Protein AF-A0A6N3IEX6-F1 (afdb_monomer_lite)

Secondary structure (DSSP, 8-state):
--SS--GGGGGT--S------GGGSPPPSS--PPPP--PPPHHHHHHB---SSS--SS-PBPPSSHHHHHHHHHHHHHHHHHTTSTTT-GGGHHHH--

Sequence (98 aa):
MKDNLRLTDVSTVEGQMVSIDLKEIPELAVDMHTMPWKPFTDEQKENTACILDEVSVLNIPKPKSREEEEELVNKFLSGMRKLFTKENNWTFLPMLEM

Structure (mmCIF, N/CA/C/O backbone):
data_AF-A0A6N3IEX6-F1
#
_entry.id   AF-A0A6N3IEX6-F1
#
loop_
_atom_site.group_PDB
_atom_site.id
_atom_site.type_symbol
_atom_site.label_atom_id
_atom_site.label_alt_id
_atom_site.label_comp_id
_atom_site.label_asym_id
_atom_site.label_entity_id
_atom_site.label_seq_id
_atom_site.pdbx_PDB_ins_code
_atom_site.Cartn_x
_atom_site.Cartn_y
_atom_site.Cartn_z
_atom_site.occupancy
_atom_site.B_iso_or_equiv
_atom_site.auth_seq_id
_atom_site.auth_comp_id
_atom_site.auth_asym_id
_atom_site.auth_atom_id
_atom_site.pdbx_PDB_model_num
ATOM 1 N N . MET A 1 1 ? 13.539 -10.752 -5.833 1.00 68.81 1 MET A N 1
ATOM 2 C CA . MET A 1 1 ? 12.189 -11.228 -6.206 1.00 68.81 1 MET A CA 1
ATOM 3 C C . MET A 1 1 ? 12.218 -12.738 -6.292 1.00 68.81 1 MET A C 1
ATOM 5 O O . MET A 1 1 ? 13.295 -13.297 -6.454 1.00 68.81 1 MET A O 1
ATOM 9 N N . LYS A 1 2 ? 11.079 -13.390 -6.075 1.00 66.38 2 LYS A N 1
ATOM 10 C CA . LYS A 1 2 ? 10.982 -14.850 -6.014 1.00 66.38 2 LYS A CA 1
ATOM 11 C C . LYS A 1 2 ? 10.532 -15.374 -7.379 1.00 66.38 2 LYS A C 1
ATOM 13 O O . LYS A 1 2 ? 9.517 -14.911 -7.882 1.00 66.38 2 LYS A O 1
ATOM 18 N N . ASP A 1 3 ? 11.246 -16.350 -7.937 1.00 70.69 3 ASP A N 1
ATOM 19 C CA . ASP A 1 3 ? 11.016 -16.827 -9.315 1.00 70.69 3 ASP A CA 1
ATOM 20 C C . ASP A 1 3 ? 9.719 -17.644 -9.491 1.00 70.69 3 ASP A C 1
ATOM 22 O O . ASP A 1 3 ? 9.238 -17.821 -10.604 1.00 70.69 3 ASP A O 1
ATOM 26 N N . ASN A 1 4 ? 9.136 -18.147 -8.396 1.00 82.31 4 ASN A N 1
ATOM 27 C CA . ASN A 1 4 ? 7.889 -18.920 -8.394 1.00 82.31 4 ASN A CA 1
ATOM 28 C C . ASN A 1 4 ? 6.933 -18.385 -7.320 1.00 82.31 4 ASN A C 1
ATOM 30 O O . ASN A 1 4 ? 6.908 -18.882 -6.187 1.00 82.31 4 ASN A O 1
ATOM 34 N N . LEU A 1 5 ? 6.173 -17.349 -7.677 1.00 84.31 5 LEU A N 1
ATOM 35 C CA . LEU A 1 5 ? 5.172 -16.739 -6.805 1.00 84.31 5 LEU A CA 1
ATOM 36 C C . LEU A 1 5 ? 3.955 -17.649 -6.629 1.00 84.31 5 LEU A C 1
ATOM 38 O O . LEU A 1 5 ? 3.417 -18.214 -7.581 1.00 84.31 5 LEU A O 1
ATOM 42 N N . ARG A 1 6 ? 3.499 -17.767 -5.386 1.00 88.44 6 ARG A N 1
ATOM 43 C CA . ARG A 1 6 ? 2.259 -18.450 -5.003 1.00 88.44 6 ARG A CA 1
ATOM 44 C C . ARG A 1 6 ? 1.229 -17.420 -4.567 1.00 88.44 6 ARG A C 1
ATOM 46 O O . ARG A 1 6 ? 1.587 -16.374 -4.047 1.00 88.44 6 ARG A O 1
ATOM 53 N N . LEU A 1 7 ? -0.058 -17.759 -4.650 1.00 85.19 7 LEU A N 1
ATOM 54 C CA . LEU A 1 7 ? -1.130 -16.880 -4.158 1.00 85.19 7 LEU A CA 1
ATOM 55 C C . LEU A 1 7 ? -0.931 -16.465 -2.687 1.00 85.19 7 LEU A C 1
ATOM 57 O O . LEU A 1 7 ? -1.220 -15.336 -2.311 1.00 85.19 7 LEU A O 1
ATOM 61 N N . THR A 1 8 ? -0.395 -17.367 -1.864 1.00 87.62 8 THR A N 1
ATOM 62 C CA . THR A 1 8 ? -0.096 -17.101 -0.450 1.00 87.62 8 THR A CA 1
ATOM 63 C C . THR A 1 8 ? 0.988 -16.044 -0.250 1.00 87.62 8 THR A C 1
ATOM 65 O O . THR A 1 8 ? 0.987 -15.375 0.780 1.00 87.62 8 THR A O 1
ATOM 68 N N . ASP A 1 9 ? 1.881 -15.862 -1.229 1.00 86.38 9 ASP A N 1
ATOM 69 C CA . ASP A 1 9 ? 3.016 -14.943 -1.125 1.00 86.38 9 ASP A CA 1
ATOM 70 C C . ASP A 1 9 ? 2.566 -13.475 -1.019 1.00 86.38 9 ASP A C 1
ATOM 72 O O . ASP A 1 9 ? 3.241 -12.694 -0.355 1.00 86.38 9 ASP A O 1
ATOM 76 N N . VAL A 1 10 ? 1.381 -13.124 -1.543 1.00 85.31 10 VAL A N 1
ATOM 77 C CA . VAL A 1 10 ? 0.776 -11.780 -1.414 1.00 85.31 10 VAL A CA 1
ATOM 78 C C . VAL A 1 10 ? 0.621 -11.353 0.050 1.00 85.31 10 VAL A C 1
ATOM 80 O O . VAL A 1 10 ? 0.675 -10.169 0.362 1.00 85.31 10 VAL A O 1
ATOM 83 N N . SER A 1 11 ? 0.431 -12.317 0.955 1.00 81.06 11 SER A N 1
ATOM 84 C CA . SER A 1 11 ? 0.246 -12.062 2.389 1.00 81.06 11 SER A CA 1
ATOM 85 C C . SER A 1 11 ? 1.518 -12.208 3.229 1.00 81.06 11 SER A C 1
ATOM 87 O O . SER A 1 11 ? 1.483 -11.901 4.417 1.00 81.06 11 SER A O 1
ATOM 89 N N . THR A 1 12 ? 2.621 -12.706 2.657 1.00 82.25 12 THR A N 1
ATOM 90 C CA . THR A 1 12 ? 3.808 -13.115 3.435 1.00 82.25 12 THR A CA 1
ATOM 91 C C . THR A 1 12 ? 5.131 -12.552 2.933 1.00 82.25 12 THR A C 1
ATOM 93 O O . THR A 1 12 ? 6.123 -12.635 3.651 1.00 82.25 12 THR A O 1
ATOM 96 N N . VAL A 1 13 ? 5.202 -12.054 1.697 1.00 82.94 13 VAL A N 1
ATOM 97 C CA . VAL A 1 13 ? 6.433 -11.460 1.164 1.00 82.94 13 VAL A CA 1
ATOM 98 C C . VAL A 1 13 ? 6.641 -10.080 1.776 1.00 82.94 13 VAL A C 1
ATOM 100 O O . VAL A 1 13 ? 5.749 -9.236 1.757 1.00 82.94 13 VAL A O 1
ATOM 103 N N . GLU A 1 14 ? 7.842 -9.850 2.300 1.00 79.38 14 GLU A N 1
ATOM 104 C CA . GLU A 1 14 ? 8.271 -8.527 2.739 1.00 79.38 14 GLU A CA 1
ATOM 105 C C . GLU A 1 14 ? 8.905 -7.752 1.580 1.00 79.38 14 GLU A C 1
ATOM 107 O O . GLU A 1 14 ? 9.773 -8.260 0.865 1.00 79.38 14 GLU A O 1
ATOM 112 N N . GLY A 1 15 ? 8.498 -6.492 1.427 1.00 80.69 15 GLY A N 1
ATOM 113 C CA . GLY A 1 15 ? 8.970 -5.625 0.350 1.00 80.69 15 GLY A CA 1
ATOM 114 C C . GLY A 1 15 ? 8.298 -5.921 -0.990 1.00 80.69 15 GLY A C 1
ATOM 115 O O . GLY A 1 15 ? 7.234 -6.525 -1.046 1.00 80.69 15 GLY A O 1
ATOM 116 N N . GLN A 1 16 ? 8.912 -5.442 -2.068 1.00 86.81 16 GLN A N 1
ATOM 117 C CA . GLN A 1 16 ? 8.347 -5.502 -3.412 1.00 86.81 16 GLN A CA 1
ATOM 118 C C . GLN A 1 16 ? 8.287 -6.941 -3.951 1.00 86.81 16 GLN A C 1
ATOM 120 O O . GLN A 1 16 ? 9.311 -7.627 -4.053 1.00 86.81 16 GLN A O 1
ATOM 125 N N . MET A 1 17 ? 7.092 -7.372 -4.355 1.00 87.62 17 MET A N 1
ATOM 126 C CA . MET A 1 17 ? 6.837 -8.737 -4.812 1.00 87.62 17 MET A CA 1
ATOM 127 C C . MET A 1 17 ? 7.247 -8.977 -6.273 1.00 87.62 17 MET A C 1
ATOM 129 O O . MET A 1 17 ? 7.834 -10.021 -6.570 1.00 87.62 17 MET A O 1
ATOM 133 N N . VAL A 1 18 ? 6.973 -8.027 -7.173 1.00 88.69 18 VAL A N 1
ATOM 134 C CA . VAL A 1 18 ? 7.229 -8.137 -8.622 1.00 88.69 18 VAL A CA 1
ATOM 135 C C . VAL A 1 18 ? 7.792 -6.846 -9.212 1.00 88.69 18 VAL A C 1
ATOM 137 O O . VAL A 1 18 ? 7.546 -5.762 -8.696 1.00 88.69 18 VAL A O 1
ATOM 140 N N . SER A 1 19 ? 8.524 -6.954 -10.318 1.00 88.00 19 SER A N 1
ATOM 141 C CA . SER A 1 19 ? 8.861 -5.838 -11.210 1.00 88.00 19 SER A CA 1
ATOM 142 C C . SER A 1 19 ? 8.328 -6.167 -12.599 1.00 88.00 19 SER A C 1
ATOM 144 O O . SER A 1 19 ? 8.202 -7.340 -12.955 1.00 88.00 19 SER A O 1
ATOM 146 N N . ILE A 1 20 ? 7.955 -5.132 -13.341 1.00 85.44 20 ILE A N 1
ATOM 147 C CA . ILE A 1 20 ? 7.315 -5.241 -14.646 1.00 85.44 20 ILE A CA 1
ATOM 148 C C . ILE A 1 20 ? 8.211 -4.515 -15.649 1.00 85.44 20 ILE A C 1
ATOM 150 O O . ILE A 1 20 ? 8.368 -3.298 -15.557 1.00 85.44 20 ILE A O 1
ATOM 154 N N . ASP A 1 21 ? 8.770 -5.238 -16.623 1.00 86.50 21 ASP A N 1
ATOM 155 C CA . ASP A 1 21 ? 9.410 -4.598 -17.774 1.00 86.50 21 ASP A CA 1
ATOM 156 C C . ASP A 1 21 ? 8.330 -4.220 -18.792 1.00 86.50 21 ASP A C 1
ATOM 158 O O . ASP A 1 21 ? 7.669 -5.076 -19.382 1.00 86.50 21 ASP A O 1
ATOM 162 N N . LEU A 1 22 ? 8.155 -2.918 -19.023 1.00 83.81 22 LEU A N 1
ATOM 163 C CA . LEU A 1 22 ? 7.184 -2.408 -19.991 1.00 83.81 22 LEU A CA 1
ATOM 164 C C . LEU A 1 22 ? 7.432 -2.916 -21.417 1.00 83.81 22 LEU A C 1
ATOM 166 O O . LEU A 1 22 ? 6.501 -2.928 -22.215 1.00 83.81 22 LEU A O 1
ATOM 170 N N . LYS A 1 23 ? 8.654 -3.357 -21.746 1.00 86.44 23 LYS A N 1
ATOM 171 C CA . LYS A 1 23 ? 8.972 -3.949 -23.056 1.00 86.44 23 LYS A CA 1
ATOM 172 C C . LYS A 1 23 ? 8.321 -5.314 -23.271 1.00 86.44 23 LYS A C 1
ATOM 174 O O . LYS A 1 23 ? 8.197 -5.746 -24.413 1.00 86.44 23 LYS A O 1
ATOM 179 N N . GLU A 1 24 ? 7.945 -5.999 -22.194 1.00 88.56 24 GLU A N 1
ATOM 180 C CA . GLU A 1 24 ? 7.284 -7.307 -22.245 1.00 88.56 24 GLU A CA 1
ATOM 181 C C . GLU A 1 24 ? 5.755 -7.186 -22.334 1.00 88.56 24 GLU A C 1
ATOM 183 O O . GLU A 1 24 ? 5.065 -8.178 -22.574 1.00 88.56 24 GLU A O 1
ATOM 188 N N . ILE A 1 25 ? 5.209 -5.975 -22.170 1.00 86.06 25 ILE A N 1
ATOM 189 C CA . ILE A 1 25 ? 3.772 -5.718 -22.255 1.00 86.06 25 ILE A CA 1
ATOM 190 C C . ILE A 1 25 ? 3.387 -5.419 -23.712 1.00 86.06 25 ILE A C 1
ATOM 192 O O . ILE A 1 25 ? 3.997 -4.551 -24.337 1.00 86.06 25 ILE A O 1
ATOM 196 N N . PRO A 1 26 ? 2.353 -6.083 -24.264 1.00 88.56 26 PRO A N 1
ATOM 197 C CA . PRO A 1 26 ? 1.843 -5.765 -25.591 1.00 88.56 26 PRO A CA 1
ATOM 198 C C . PRO A 1 26 ? 1.355 -4.318 -25.687 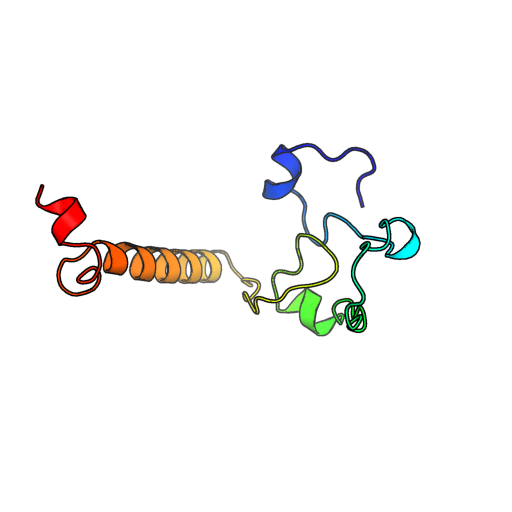1.00 88.56 26 PRO A C 1
ATOM 200 O O . PRO A 1 26 ? 0.646 -3.831 -24.803 1.00 88.56 26 PRO A O 1
ATOM 203 N N . GLU A 1 27 ? 1.665 -3.657 -26.799 1.00 87.06 27 GLU A N 1
ATOM 204 C CA . GLU A 1 27 ? 1.100 -2.342 -27.087 1.00 87.06 27 GLU A CA 1
ATOM 205 C C . GLU A 1 27 ? -0.423 -2.427 -27.239 1.00 87.06 27 GLU A C 1
ATOM 207 O O . GLU A 1 27 ? -0.978 -3.363 -27.825 1.00 87.06 27 GLU A O 1
ATOM 212 N N . LEU A 1 28 ? -1.115 -1.423 -26.702 1.00 86.94 28 LEU A N 1
ATOM 213 C CA . LEU A 1 28 ? -2.550 -1.289 -26.890 1.00 86.94 28 LEU A CA 1
ATOM 214 C C . LEU A 1 28 ? -2.833 -0.877 -28.340 1.00 86.94 28 LEU A C 1
ATOM 216 O O . LEU A 1 28 ? -2.166 -0.010 -28.891 1.00 86.94 28 LEU A O 1
ATOM 220 N N . ALA A 1 29 ? -3.882 -1.439 -28.943 1.00 90.31 29 ALA A N 1
ATOM 221 C CA . ALA A 1 29 ? -4.296 -1.116 -30.316 1.00 90.31 29 ALA A CA 1
ATOM 222 C C . ALA A 1 29 ? -4.901 0.298 -30.479 1.00 90.31 29 ALA A C 1
ATOM 224 O O . ALA A 1 29 ? -5.427 0.635 -31.539 1.00 90.31 29 ALA A O 1
ATOM 225 N N . VAL A 1 30 ? -4.884 1.100 -29.417 1.00 91.50 30 VAL A N 1
ATOM 226 C CA . VAL A 1 30 ? -5.450 2.445 -29.350 1.00 91.50 30 VAL A CA 1
ATOM 227 C C . VAL A 1 30 ? -4.332 3.446 -29.099 1.00 91.50 30 VAL A C 1
ATOM 229 O O . VAL A 1 30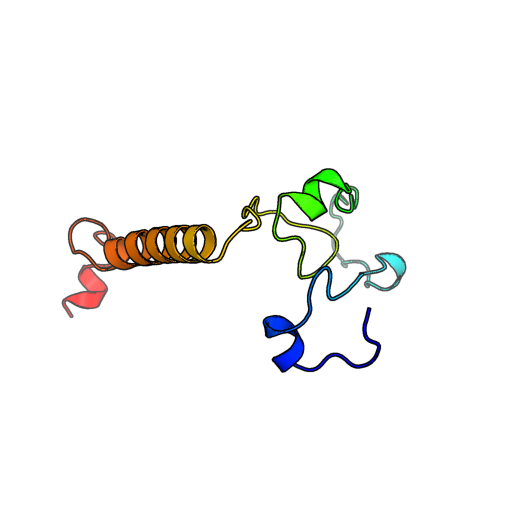 ? -3.472 3.216 -28.252 1.00 91.50 30 VAL A O 1
ATOM 232 N N . ASP A 1 31 ? -4.364 4.564 -29.821 1.00 88.44 31 ASP A N 1
ATOM 233 C CA . ASP A 1 31 ? -3.420 5.660 -29.617 1.00 88.44 31 ASP A CA 1
ATOM 234 C C . ASP A 1 31 ? -3.726 6.348 -28.280 1.00 88.44 31 ASP A C 1
ATOM 236 O O . ASP A 1 31 ? -4.733 7.048 -28.128 1.00 88.44 31 ASP A O 1
ATOM 240 N N . MET A 1 32 ? -2.895 6.073 -27.278 1.00 85.81 32 MET A N 1
ATOM 241 C CA . MET A 1 32 ? -3.008 6.633 -25.938 1.00 85.81 32 MET A CA 1
ATOM 242 C C . MET A 1 32 ? -1.689 7.267 -25.528 1.00 85.81 32 MET A C 1
ATOM 244 O O . MET A 1 32 ? -0.608 6.733 -25.772 1.00 85.81 32 MET A O 1
ATOM 248 N N . HIS A 1 33 ? -1.782 8.396 -24.827 1.00 86.31 33 HIS A N 1
ATOM 249 C CA . HIS A 1 33 ? -0.599 9.027 -24.268 1.00 86.31 33 HIS A CA 1
ATOM 250 C C . HIS A 1 33 ? 0.024 8.134 -23.186 1.00 86.31 33 HIS A C 1
ATOM 252 O O . HIS A 1 33 ? -0.590 7.854 -22.156 1.00 86.31 33 HIS A O 1
ATOM 258 N N . THR A 1 34 ? 1.267 7.712 -23.412 1.00 83.19 34 THR A N 1
ATOM 259 C CA . THR A 1 34 ? 2.054 6.953 -22.440 1.00 83.19 34 THR A CA 1
ATOM 260 C C . THR A 1 34 ? 2.594 7.871 -21.348 1.00 83.19 34 THR A C 1
ATOM 262 O O . THR A 1 34 ? 3.347 8.808 -21.628 1.00 83.19 34 THR A O 1
ATOM 265 N N . MET A 1 35 ? 2.252 7.573 -20.097 1.00 83.31 35 MET A N 1
ATOM 266 C CA . MET A 1 35 ? 2.835 8.240 -18.935 1.00 83.31 35 MET A CA 1
ATOM 267 C C . MET A 1 35 ? 4.212 7.645 -18.604 1.00 83.31 35 MET A C 1
ATOM 269 O O . MET A 1 35 ? 4.423 6.447 -18.803 1.00 83.31 35 MET A O 1
ATOM 273 N N . PRO A 1 36 ? 5.157 8.448 -18.083 1.00 84.06 36 PRO A N 1
ATOM 274 C CA . PRO A 1 36 ? 6.457 7.935 -17.674 1.00 84.06 36 PRO A CA 1
ATOM 275 C C . PRO A 1 36 ? 6.312 6.947 -16.509 1.00 84.06 36 PRO A C 1
ATOM 277 O O . PRO A 1 36 ? 5.670 7.251 -15.502 1.00 84.06 36 PRO A O 1
ATOM 280 N N . TRP A 1 37 ? 6.957 5.785 -16.625 1.00 83.88 37 TRP A N 1
ATOM 281 C CA . TRP A 1 37 ? 7.084 4.832 -15.524 1.00 83.88 37 TRP A CA 1
ATOM 282 C C . TRP A 1 37 ? 8.128 5.330 -14.535 1.00 83.88 37 TRP A C 1
ATOM 284 O O . TRP A 1 37 ? 9.305 5.468 -14.876 1.00 83.88 37 TRP A O 1
ATOM 294 N N . LYS A 1 38 ? 7.695 5.630 -13.312 1.00 85.75 38 LYS A N 1
ATOM 295 C CA . LYS A 1 38 ? 8.571 6.113 -12.248 1.00 85.75 38 LYS A CA 1
ATOM 296 C C . LYS A 1 38 ? 8.492 5.159 -11.057 1.00 85.75 38 LYS A C 1
ATOM 298 O O . LYS A 1 38 ? 7.538 5.265 -10.285 1.00 85.75 38 LYS A O 1
ATOM 303 N N . PRO A 1 39 ? 9.489 4.274 -10.892 1.00 87.50 39 PRO A N 1
ATOM 304 C CA . PRO A 1 39 ? 9.608 3.451 -9.701 1.00 87.50 39 PRO A CA 1
ATOM 305 C C . PRO A 1 39 ? 9.717 4.293 -8.426 1.00 87.50 39 PRO A C 1
ATOM 307 O O . PRO A 1 39 ? 10.146 5.454 -8.462 1.00 87.50 39 PRO A O 1
ATOM 310 N N . PHE A 1 40 ? 9.382 3.687 -7.291 1.00 88.06 40 PHE A N 1
ATOM 311 C CA . PHE A 1 40 ? 9.557 4.298 -5.974 1.00 88.06 40 PHE A CA 1
ATOM 312 C C . PHE A 1 40 ? 10.980 4.785 -5.706 1.00 88.06 40 PHE A C 1
ATOM 314 O O . PHE A 1 40 ? 11.957 4.089 -5.994 1.00 88.06 40 PHE A O 1
ATOM 321 N N . THR A 1 41 ? 11.088 5.926 -5.028 1.00 89.69 41 THR A N 1
ATOM 322 C CA . THR A 1 41 ? 12.328 6.331 -4.360 1.00 89.69 41 THR A CA 1
ATOM 323 C C . THR A 1 41 ? 12.573 5.484 -3.108 1.00 89.69 41 THR A C 1
ATOM 325 O O . THR A 1 41 ? 11.653 4.872 -2.561 1.00 89.69 41 THR A O 1
ATOM 328 N N . ASP A 1 42 ? 13.809 5.468 -2.611 1.00 89.12 42 ASP A N 1
ATOM 329 C CA . ASP A 1 42 ? 14.131 4.740 -1.376 1.00 89.12 42 ASP A CA 1
ATOM 330 C C . ASP A 1 42 ? 13.399 5.321 -0.154 1.00 89.12 42 ASP A C 1
ATOM 332 O O . ASP A 1 42 ? 12.924 4.570 0.694 1.00 89.12 42 ASP A O 1
ATOM 336 N N . GLU A 1 43 ? 13.179 6.639 -0.128 1.00 89.62 43 GLU A N 1
ATOM 337 C CA . GLU A 1 43 ? 12.341 7.304 0.878 1.00 89.62 43 GLU A CA 1
ATOM 338 C C . GLU A 1 43 ? 10.892 6.784 0.858 1.00 89.62 43 GLU A C 1
ATOM 340 O O . GLU A 1 43 ? 10.293 6.549 1.910 1.00 89.62 43 GLU A O 1
ATOM 345 N N . GLN A 1 44 ? 10.319 6.570 -0.332 1.00 88.88 44 GLN A N 1
ATOM 346 C CA . GLN A 1 44 ? 8.969 6.018 -0.461 1.00 88.88 44 GLN A CA 1
ATOM 347 C C . GLN A 1 44 ? 8.909 4.572 0.039 1.00 88.88 44 GLN A C 1
ATOM 349 O O . GLN A 1 44 ? 7.969 4.230 0.752 1.00 88.88 44 GLN A O 1
ATOM 354 N N . LYS A 1 45 ? 9.924 3.750 -0.258 1.00 88.12 45 LYS A N 1
ATOM 355 C CA . LYS A 1 45 ? 10.002 2.356 0.217 1.00 88.12 45 LYS A CA 1
ATOM 356 C C . LYS A 1 45 ? 10.104 2.247 1.739 1.00 88.12 45 LYS A C 1
ATOM 358 O O . LYS A 1 45 ? 9.643 1.262 2.317 1.00 88.12 45 LYS A O 1
ATOM 363 N N . GLU A 1 46 ? 10.728 3.227 2.387 1.00 88.56 46 GLU A N 1
ATOM 364 C CA . GLU A 1 46 ? 10.873 3.254 3.842 1.00 88.56 46 GLU A CA 1
ATOM 365 C C . GLU A 1 46 ? 9.569 3.660 4.542 1.00 88.56 46 GLU A C 1
ATOM 367 O O . GLU A 1 46 ? 9.199 3.068 5.555 1.00 88.56 46 GLU A O 1
ATOM 372 N N . ASN A 1 47 ? 8.847 4.633 3.978 1.00 89.56 47 ASN A N 1
ATOM 373 C CA . ASN A 1 47 ? 7.709 5.265 4.649 1.00 89.56 47 ASN A CA 1
ATOM 374 C C . ASN A 1 47 ? 6.333 4.775 4.173 1.00 89.56 47 ASN A C 1
ATOM 376 O O . ASN A 1 47 ? 5.341 4.988 4.868 1.00 89.56 47 ASN A O 1
ATOM 380 N N . THR A 1 48 ? 6.250 4.136 3.004 1.00 89.56 48 THR A N 1
ATOM 381 C CA . THR A 1 48 ? 4.988 3.753 2.348 1.00 89.56 48 THR A CA 1
ATOM 382 C C . THR A 1 48 ? 4.954 2.252 2.056 1.00 89.56 48 THR A C 1
ATOM 384 O O . THR A 1 48 ? 5.987 1.604 1.889 1.00 89.56 48 THR A O 1
ATOM 387 N N . ALA A 1 49 ? 3.754 1.677 1.985 1.00 87.00 49 ALA A N 1
ATOM 388 C CA . ALA A 1 49 ? 3.517 0.278 1.647 1.00 87.00 49 ALA A CA 1
ATOM 389 C C . ALA A 1 49 ? 3.795 -0.029 0.156 1.00 87.00 49 ALA A C 1
ATOM 391 O O . ALA A 1 49 ? 2.886 -0.252 -0.640 1.00 87.00 49 ALA A O 1
ATOM 392 N N . CYS A 1 50 ? 5.073 -0.069 -0.223 1.00 88.44 50 CYS A N 1
ATOM 393 C CA . CYS A 1 50 ? 5.570 -0.424 -1.558 1.00 88.44 50 CYS A CA 1
ATOM 394 C C . CYS A 1 50 ? 5.752 -1.951 -1.715 1.00 88.44 50 CYS A C 1
ATOM 396 O O . CYS A 1 50 ? 6.873 -2.430 -1.891 1.00 88.44 50 CYS A O 1
ATOM 398 N N . ILE A 1 51 ? 4.670 -2.726 -1.565 1.00 86.81 51 ILE A N 1
ATOM 399 C CA . ILE A 1 51 ? 4.739 -4.195 -1.386 1.00 86.81 51 ILE A CA 1
ATOM 400 C C . ILE A 1 51 ? 4.432 -5.032 -2.641 1.00 86.81 51 ILE A C 1
ATOM 402 O O . ILE A 1 51 ? 4.758 -6.214 -2.680 1.00 86.81 51 ILE A O 1
ATOM 406 N N . LEU A 1 52 ? 3.805 -4.457 -3.671 1.00 87.88 52 LEU A N 1
ATOM 407 C CA . LEU A 1 52 ? 3.343 -5.217 -4.839 1.00 87.88 52 LEU A CA 1
ATOM 408 C C . LEU A 1 52 ? 4.305 -5.087 -6.026 1.00 87.88 52 LEU A C 1
ATOM 410 O O . LEU A 1 52 ? 5.164 -5.949 -6.212 1.00 87.88 52 LEU A O 1
ATOM 414 N N . ASP A 1 53 ? 4.151 -4.023 -6.810 1.00 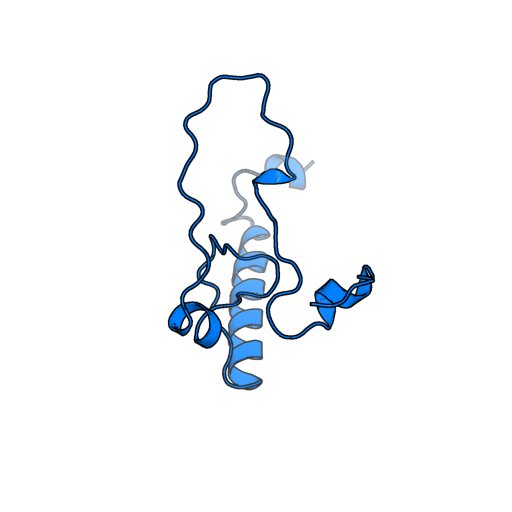87.00 53 ASP A N 1
ATOM 415 C CA . ASP A 1 53 ? 4.963 -3.696 -7.982 1.00 87.00 53 ASP A CA 1
ATOM 416 C C . ASP A 1 53 ? 5.857 -2.468 -7.706 1.00 87.00 53 ASP A C 1
ATOM 418 O O . ASP A 1 53 ? 6.183 -2.199 -6.552 1.00 87.00 53 ASP A O 1
ATOM 422 N N . GLU A 1 54 ? 6.312 -1.751 -8.737 1.00 86.12 54 GLU A N 1
ATOM 423 C CA . GLU A 1 54 ? 7.185 -0.569 -8.615 1.00 86.12 54 GLU A CA 1
ATOM 424 C C . GLU A 1 54 ? 6.431 0.754 -8.410 1.00 86.12 54 GLU A C 1
ATOM 426 O O . GLU A 1 54 ? 7.075 1.798 -8.265 1.00 86.12 54 GLU A O 1
ATOM 431 N N . VAL A 1 55 ? 5.093 0.735 -8.412 1.00 84.56 55 VAL A N 1
ATOM 432 C CA . VAL A 1 55 ? 4.249 1.932 -8.436 1.00 84.56 55 VAL A CA 1
ATOM 433 C C . VAL A 1 55 ? 3.117 1.832 -7.410 1.00 84.56 55 VAL A C 1
ATOM 435 O O . VAL A 1 55 ? 2.293 0.931 -7.406 1.00 84.56 55 VAL A O 1
ATOM 438 N N . SER A 1 56 ? 3.012 2.827 -6.533 1.00 80.81 56 SER A N 1
ATOM 439 C CA . SER A 1 56 ? 1.947 2.926 -5.532 1.00 80.81 56 SER A CA 1
ATOM 440 C C . SER A 1 56 ? 1.263 4.248 -5.740 1.00 80.81 56 SER A C 1
ATOM 442 O O . SER A 1 56 ? 1.852 5.315 -5.572 1.00 80.81 56 SER A O 1
ATOM 444 N N . VAL A 1 57 ? -0.008 4.157 -6.099 1.00 82.50 57 VAL A N 1
ATOM 445 C CA . VAL A 1 57 ? -0.902 5.309 -6.179 1.00 82.50 57 VAL A CA 1
ATOM 446 C C . VAL A 1 57 ? -1.362 5.725 -4.779 1.00 82.50 57 VAL A C 1
ATOM 448 O O . VAL A 1 57 ? -1.723 6.879 -4.556 1.00 82.50 57 VAL A O 1
ATOM 451 N N . LEU A 1 58 ? -1.344 4.794 -3.820 1.00 84.44 58 LEU A N 1
ATOM 452 C CA . LEU A 1 58 ? -1.815 5.027 -2.462 1.00 84.44 58 LEU A CA 1
ATOM 453 C C . LEU A 1 58 ? -0.634 5.267 -1.517 1.00 84.44 58 LEU A C 1
ATOM 455 O O . LEU A 1 58 ? 0.258 4.431 -1.374 1.00 84.44 58 LEU A O 1
ATOM 459 N N . ASN A 1 59 ? -0.670 6.389 -0.802 1.00 85.56 59 ASN A N 1
ATOM 460 C CA . ASN A 1 59 ? 0.312 6.726 0.230 1.00 85.56 59 ASN A CA 1
ATOM 461 C C . ASN A 1 59 ? -0.055 6.061 1.566 1.00 85.56 59 ASN A C 1
ATOM 463 O O . ASN A 1 59 ? -0.318 6.741 2.557 1.00 85.56 59 ASN A O 1
ATOM 467 N N . ILE A 1 60 ? -0.152 4.729 1.576 1.00 89.06 60 ILE A N 1
ATOM 468 C CA . ILE A 1 60 ? -0.440 3.964 2.795 1.00 89.06 60 ILE A CA 1
ATOM 469 C C . ILE A 1 60 ? 0.840 3.927 3.640 1.00 89.06 60 ILE A C 1
ATOM 471 O O . ILE A 1 60 ? 1.831 3.366 3.168 1.00 89.06 60 ILE A O 1
ATOM 475 N N . PRO A 1 61 ? 0.856 4.506 4.853 1.00 91.12 61 PRO A N 1
ATOM 476 C CA . PRO A 1 61 ? 2.056 4.548 5.676 1.00 91.12 61 PRO A CA 1
ATOM 477 C C . PRO A 1 61 ? 2.467 3.143 6.119 1.00 91.12 61 PRO A C 1
ATOM 479 O O . PRO A 1 61 ? 1.618 2.299 6.415 1.00 91.12 61 PRO A O 1
ATOM 482 N N . LYS A 1 62 ? 3.777 2.903 6.184 1.00 89.62 62 LYS A N 1
ATOM 483 C CA . LYS A 1 62 ? 4.331 1.671 6.743 1.00 89.62 62 LYS A CA 1
ATOM 484 C C . LYS A 1 62 ? 4.374 1.787 8.276 1.00 89.62 62 LYS A C 1
ATOM 486 O O . LYS A 1 62 ? 5.063 2.682 8.771 1.00 89.62 62 LYS A O 1
ATOM 491 N N . PRO A 1 63 ? 3.669 0.923 9.029 1.00 91.69 63 PRO A N 1
ATOM 492 C CA . PRO A 1 63 ? 3.678 0.987 10.486 1.00 91.69 63 PRO A CA 1
ATOM 493 C C . PRO A 1 63 ? 5.072 0.657 11.032 1.00 91.69 63 PRO A C 1
ATOM 495 O O . PRO A 1 63 ? 5.754 -0.243 10.536 1.00 91.69 63 PRO A O 1
ATOM 498 N N . LYS A 1 64 ? 5.496 1.389 12.062 1.00 91.38 64 LYS A N 1
ATOM 499 C CA . LYS A 1 64 ? 6.789 1.219 12.743 1.00 91.38 64 LYS A CA 1
ATOM 500 C C . LYS A 1 64 ? 6.688 0.305 13.960 1.00 91.38 64 LYS A C 1
ATOM 502 O O . LYS A 1 64 ? 7.711 -0.172 14.450 1.00 91.38 64 LYS A O 1
ATOM 507 N N . SER A 1 65 ? 5.474 0.065 14.450 1.00 94.94 65 SER A N 1
ATOM 508 C CA . SER A 1 65 ? 5.192 -0.867 15.537 1.00 94.94 65 SER A CA 1
ATOM 509 C C . SER A 1 65 ? 3.852 -1.573 15.336 1.00 94.94 65 SER A C 1
ATOM 511 O O . SER A 1 65 ? 3.021 -1.160 14.524 1.00 94.94 65 SER A O 1
ATOM 513 N N . ARG A 1 66 ? 3.636 -2.640 16.108 1.00 94.75 66 ARG A N 1
ATOM 514 C CA . ARG A 1 66 ? 2.380 -3.394 16.101 1.00 94.75 66 ARG A CA 1
ATOM 515 C C . ARG A 1 66 ? 1.202 -2.544 16.577 1.00 94.75 66 ARG A C 1
ATOM 517 O O . ARG A 1 66 ? 0.106 -2.661 16.050 1.00 94.75 66 ARG A O 1
ATOM 524 N N . GLU A 1 67 ? 1.428 -1.682 17.559 1.00 97.19 67 GLU A N 1
ATOM 525 C CA . GLU A 1 67 ? 0.407 -0.783 18.095 1.00 97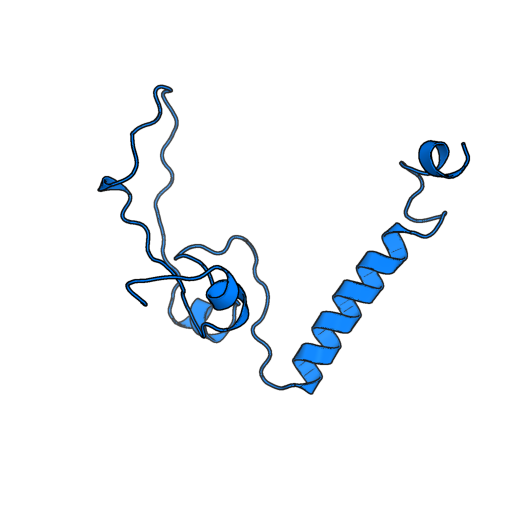.19 67 GLU A CA 1
ATOM 526 C C . GLU A 1 67 ? -0.039 0.235 17.036 1.00 97.19 67 GLU A C 1
ATOM 528 O O . GLU A 1 67 ? -1.232 0.499 16.900 1.00 97.19 67 GLU A O 1
ATOM 533 N N . GLU A 1 68 ? 0.903 0.769 16.249 1.00 95.44 68 GLU A N 1
ATOM 534 C CA . GLU A 1 68 ? 0.592 1.664 15.127 1.00 95.44 68 GLU A CA 1
ATOM 535 C C . GLU A 1 68 ? -0.193 0.934 14.029 1.00 95.44 68 GLU A C 1
ATOM 537 O O . GLU A 1 68 ? -1.173 1.465 13.505 1.00 95.44 68 GLU A O 1
ATOM 542 N N . GLU A 1 69 ? 0.197 -0.301 13.706 1.00 94.12 69 GLU A N 1
ATOM 543 C CA . GLU A 1 69 ? -0.544 -1.145 12.767 1.00 94.12 69 GLU A CA 1
ATOM 544 C C . GLU A 1 69 ? -1.985 -1.376 13.244 1.00 94.12 69 GLU A C 1
ATOM 546 O O . GLU A 1 69 ? -2.936 -1.142 12.495 1.00 94.12 69 GLU A O 1
ATOM 551 N N . GLU A 1 70 ? -2.164 -1.768 14.508 1.00 96.94 70 GLU A N 1
ATOM 552 C CA . GLU A 1 70 ? -3.481 -1.971 15.113 1.00 96.94 70 GLU A CA 1
ATOM 553 C C . GLU A 1 70 ? -4.316 -0.680 15.084 1.00 96.94 70 GLU A C 1
ATOM 555 O O . GLU A 1 70 ? -5.516 -0.724 14.797 1.00 96.94 70 GLU A O 1
ATOM 560 N N . GLU A 1 71 ? -3.713 0.489 15.314 1.00 96.50 71 GLU A N 1
ATOM 561 C CA . GLU A 1 71 ? -4.399 1.778 15.201 1.00 96.50 71 GLU A CA 1
ATOM 562 C C . GLU A 1 71 ? -4.863 2.066 13.762 1.00 96.50 71 GLU A C 1
ATOM 564 O O . GLU A 1 71 ? -6.018 2.454 13.547 1.00 96.50 71 GLU A O 1
ATOM 569 N N . LEU A 1 72 ? -3.996 1.858 12.764 1.00 94.00 72 LEU A N 1
ATOM 570 C CA . LEU A 1 72 ? -4.316 2.054 11.345 1.00 94.00 72 LEU A CA 1
ATOM 571 C C . LEU A 1 72 ? -5.446 1.124 10.889 1.00 94.00 72 LEU A C 1
ATOM 573 O O . LEU A 1 72 ? -6.411 1.578 10.262 1.00 94.00 72 LEU A O 1
ATOM 577 N N . VAL A 1 73 ? -5.374 -0.154 11.264 1.00 94.69 73 VAL A N 1
ATOM 578 C CA . VAL A 1 73 ? -6.417 -1.147 10.980 1.00 94.69 73 VAL A CA 1
ATOM 579 C C . VAL A 1 73 ? -7.736 -0.736 11.631 1.00 94.69 73 VAL A C 1
ATOM 581 O O . VAL A 1 73 ? -8.779 -0.731 10.975 1.00 94.69 73 VAL A O 1
ATOM 584 N N . ASN A 1 74 ? -7.715 -0.312 12.896 1.00 97.25 74 ASN A N 1
ATOM 585 C CA . ASN A 1 74 ? -8.923 0.130 13.589 1.00 97.25 74 ASN A CA 1
ATOM 586 C C . ASN A 1 74 ? -9.539 1.389 12.964 1.00 97.25 74 ASN A C 1
ATOM 588 O O . ASN A 1 74 ? -10.767 1.477 12.864 1.00 97.25 74 ASN A O 1
ATOM 592 N N . LYS A 1 75 ? -8.728 2.342 12.486 1.00 95.25 75 LYS A N 1
ATOM 593 C CA . LYS A 1 75 ? -9.214 3.515 11.737 1.00 95.25 75 LYS A CA 1
ATOM 594 C C . LYS A 1 75 ? -9.914 3.104 10.444 1.00 95.25 75 LYS A C 1
ATOM 596 O O . LYS A 1 75 ? -11.021 3.580 10.182 1.00 95.25 75 LYS A O 1
ATOM 601 N N . PHE A 1 76 ? -9.314 2.195 9.675 1.00 94.12 76 PHE A N 1
ATOM 602 C CA . PHE A 1 76 ? -9.916 1.659 8.454 1.00 94.12 76 PHE A CA 1
ATOM 603 C C . PHE A 1 76 ? -11.246 0.949 8.741 1.00 94.12 76 PHE A C 1
ATOM 605 O O . PHE A 1 76 ? -12.271 1.297 8.155 1.00 94.12 76 PHE A O 1
ATOM 612 N N . LEU A 1 77 ? -11.265 0.025 9.708 1.00 96.81 77 LEU A N 1
ATOM 613 C CA . LEU A 1 77 ? -12.474 -0.705 10.101 1.00 96.81 77 LEU A CA 1
ATOM 61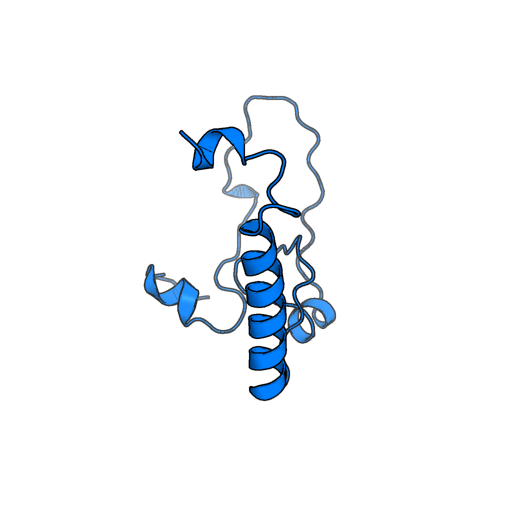4 C C . LEU A 1 77 ? -13.565 0.228 10.637 1.00 96.81 77 LEU A C 1
ATOM 616 O O . LEU A 1 77 ? -14.742 0.033 10.341 1.00 96.81 77 LEU A O 1
ATOM 620 N N . SER A 1 78 ? -13.199 1.256 11.404 1.00 95.81 78 SER A N 1
ATOM 621 C CA . SER A 1 78 ? -14.132 2.286 11.870 1.00 95.81 78 SER A CA 1
ATOM 622 C C . SER A 1 78 ? -14.747 3.055 10.699 1.00 95.81 78 SER A C 1
ATOM 624 O O . SER A 1 78 ? -15.964 3.232 10.651 1.00 95.81 78 SER A O 1
ATOM 626 N N . GLY A 1 79 ? -13.935 3.451 9.712 1.00 92.44 79 GLY A N 1
ATOM 627 C CA . GLY A 1 79 ? -14.408 4.063 8.470 1.00 92.44 79 GLY A CA 1
ATOM 628 C C . GLY A 1 79 ? -15.365 3.156 7.697 1.00 92.44 79 GLY A C 1
ATOM 629 O O . GLY A 1 79 ? -16.459 3.586 7.341 1.00 92.44 79 GLY A O 1
ATOM 630 N N . MET A 1 80 ? -15.006 1.883 7.520 1.00 92.56 80 MET A N 1
ATOM 631 C CA . MET A 1 80 ? -15.871 0.895 6.873 1.00 92.56 80 MET A CA 1
ATOM 632 C C . MET A 1 80 ? -17.209 0.726 7.588 1.00 92.56 80 MET A C 1
ATOM 634 O O . MET A 1 80 ? -18.243 0.710 6.934 1.00 92.56 80 MET A O 1
ATOM 638 N N . ARG A 1 81 ? -17.221 0.625 8.925 1.00 91.75 81 ARG A N 1
ATOM 639 C CA . ARG A 1 81 ? -18.467 0.475 9.697 1.00 91.75 81 ARG A CA 1
ATOM 640 C C . ARG A 1 81 ? -19.432 1.636 9.469 1.00 91.75 81 ARG A C 1
ATOM 642 O O . ARG A 1 81 ? -20.638 1.409 9.449 1.00 91.75 81 ARG A O 1
ATOM 649 N N . LYS A 1 82 ? -18.920 2.854 9.251 1.00 90.12 82 LYS A N 1
ATOM 650 C CA . LYS A 1 82 ? -19.761 4.015 8.921 1.00 90.12 82 LYS A CA 1
ATOM 651 C C . LYS A 1 82 ? -20.549 3.784 7.640 1.00 90.12 82 LYS A C 1
ATOM 653 O O . LYS A 1 82 ? -21.719 4.121 7.621 1.00 90.12 82 LYS A O 1
ATOM 658 N N . LEU A 1 83 ? -19.973 3.134 6.628 1.00 87.06 83 LEU A N 1
ATOM 659 C CA . LEU A 1 83 ? -20.662 2.834 5.365 1.00 87.06 83 LEU A CA 1
ATOM 660 C C . LEU A 1 83 ? -21.889 1.921 5.529 1.00 87.06 83 LEU A C 1
ATOM 662 O O . LEU A 1 83 ? -22.635 1.753 4.577 1.00 87.06 83 LEU A O 1
ATOM 666 N N . PHE A 1 84 ? -22.116 1.341 6.710 1.00 85.12 84 PHE A N 1
ATOM 667 C CA . PHE A 1 84 ? -23.281 0.504 7.001 1.00 85.12 84 PHE A CA 1
ATOM 668 C C . PHE A 1 84 ? -24.325 1.192 7.893 1.00 85.12 84 PHE A C 1
ATOM 670 O O . PHE A 1 84 ? -25.340 0.576 8.212 1.00 85.12 84 PHE A O 1
ATOM 677 N N . THR A 1 85 ? -24.115 2.446 8.313 1.00 85.75 85 THR A N 1
ATOM 678 C CA . THR A 1 85 ? -25.140 3.190 9.065 1.00 85.75 85 THR A CA 1
ATOM 679 C C . THR A 1 85 ? -26.101 3.890 8.118 1.00 85.75 85 THR A C 1
ATOM 681 O O . THR A 1 85 ? -25.733 4.261 7.002 1.00 85.75 85 THR A O 1
ATOM 684 N N . LYS A 1 86 ? -27.342 4.109 8.565 1.00 83.81 86 LYS A N 1
ATOM 685 C CA . LYS A 1 86 ? -28.380 4.690 7.712 1.00 83.81 86 LYS A CA 1
ATOM 686 C C . LYS A 1 86 ? -28.007 6.090 7.217 1.00 83.81 86 LYS A C 1
ATOM 688 O O . LYS A 1 86 ? -28.229 6.434 6.062 1.00 83.81 86 LYS A O 1
ATOM 693 N N . GLU A 1 87 ? -27.374 6.864 8.088 1.00 86.12 87 GLU A N 1
ATOM 694 C CA . GLU A 1 87 ? -26.973 8.251 7.859 1.00 86.12 87 GLU A CA 1
ATOM 695 C C . GLU A 1 87 ? -25.864 8.367 6.804 1.00 86.12 87 GLU A C 1
ATOM 697 O O . GLU A 1 87 ? -25.848 9.309 6.017 1.00 86.12 87 GLU A O 1
ATOM 702 N N . ASN A 1 88 ? -24.941 7.404 6.769 1.00 84.94 88 ASN A N 1
ATOM 703 C CA . ASN A 1 88 ? -23.763 7.433 5.897 1.00 84.94 88 ASN A CA 1
ATOM 704 C C . ASN A 1 88 ? -23.933 6.580 4.632 1.00 84.94 88 ASN A C 1
ATOM 706 O O . ASN A 1 88 ? -23.216 6.793 3.659 1.00 84.94 88 ASN A O 1
ATOM 710 N N . ASN A 1 89 ? -24.879 5.639 4.630 1.00 83.94 89 ASN A N 1
ATOM 711 C CA . ASN A 1 89 ? -25.186 4.766 3.498 1.00 83.94 89 ASN A CA 1
ATOM 712 C C . ASN A 1 89 ? -26.436 5.211 2.726 1.00 83.94 89 ASN A C 1
ATOM 714 O O . ASN A 1 89 ? -27.094 4.402 2.071 1.00 83.94 89 ASN A O 1
ATOM 718 N N . TRP A 1 90 ? -26.808 6.489 2.840 1.00 76.56 90 TRP A N 1
ATOM 719 C CA . TRP A 1 90 ? -28.093 7.011 2.372 1.00 76.56 90 TRP A CA 1
ATOM 720 C C . TRP A 1 90 ? -28.368 6.736 0.885 1.00 76.56 90 TRP A C 1
ATOM 722 O O . TRP A 1 90 ? -29.515 6.510 0.505 1.00 76.56 90 TRP A O 1
ATOM 732 N N . THR A 1 91 ? -27.322 6.675 0.054 1.00 79.50 91 THR A N 1
ATOM 733 C CA . THR A 1 91 ? -27.425 6.355 -1.379 1.00 79.50 91 THR A CA 1
ATOM 734 C C . THR A 1 91 ? -27.824 4.904 -1.657 1.00 79.50 91 THR A C 1
ATOM 736 O O . THR A 1 91 ? -28.307 4.613 -2.748 1.00 79.50 91 THR A O 1
ATOM 739 N N . PHE A 1 92 ? -27.645 3.994 -0.695 1.00 79.38 92 PHE A N 1
ATOM 740 C CA . PHE A 1 92 ? -27.921 2.561 -0.841 1.00 79.38 92 PHE A CA 1
ATOM 741 C C . PHE A 1 92 ? -29.089 2.070 0.029 1.00 79.38 92 PHE A C 1
ATOM 743 O O . PHE A 1 92 ? -29.442 0.896 -0.043 1.00 79.38 92 PHE A O 1
ATOM 750 N N . LEU A 1 93 ? -29.733 2.943 0.814 1.00 73.81 93 LEU A N 1
ATOM 751 C CA . LEU A 1 93 ? -30.845 2.563 1.699 1.00 73.81 93 LEU A CA 1
ATOM 752 C C . LEU A 1 93 ? -32.011 1.856 1.011 1.00 73.81 93 LEU A C 1
ATOM 754 O O . LEU A 1 93 ? -32.465 0.855 1.564 1.00 73.81 93 LEU A O 1
ATOM 758 N N . PRO A 1 94 ? -32.477 2.290 -0.179 1.00 74.25 94 PRO A N 1
ATOM 759 C CA . PRO A 1 94 ? -33.573 1.593 -0.842 1.00 74.25 94 PRO A CA 1
ATOM 760 C C . PRO A 1 94 ? -33.249 0.124 -1.142 1.00 74.25 94 PRO A C 1
ATOM 762 O O . PRO A 1 94 ? -34.155 -0.693 -1.171 1.00 74.25 94 PRO A O 1
ATOM 765 N N . MET A 1 95 ? -31.970 -0.231 -1.326 1.00 72.62 95 MET A N 1
ATOM 766 C CA . MET A 1 95 ? -31.537 -1.613 -1.580 1.00 72.62 95 MET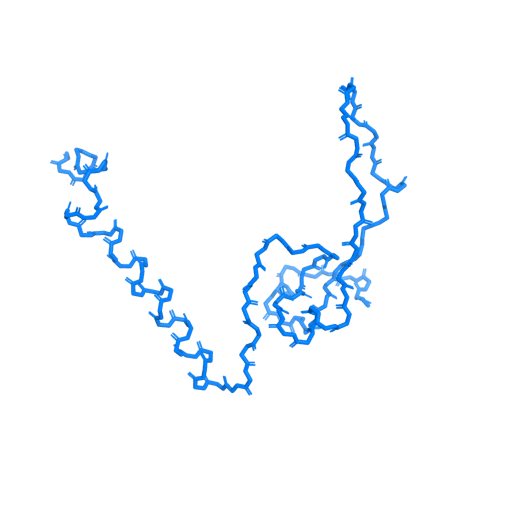 A CA 1
ATOM 767 C C . MET A 1 95 ? -31.437 -2.472 -0.311 1.00 72.62 95 MET A C 1
ATOM 769 O O . MET A 1 95 ? -31.300 -3.685 -0.424 1.00 72.62 95 MET A O 1
ATOM 773 N N . LEU A 1 96 ? -31.469 -1.864 0.879 1.00 66.81 96 LEU A N 1
ATOM 774 C CA . LEU A 1 96 ? -31.382 -2.565 2.165 1.00 66.81 96 LEU A CA 1
ATOM 775 C C . LEU A 1 96 ? -32.741 -2.721 2.866 1.00 66.81 96 LEU A C 1
ATOM 777 O O . LEU A 1 96 ? -32.852 -3.537 3.776 1.00 66.81 96 LEU A O 1
ATOM 781 N N . GLU A 1 97 ? -33.743 -1.924 2.484 1.00 68.88 97 GLU A N 1
ATOM 782 C CA . GLU A 1 97 ? -35.095 -1.927 3.072 1.00 68.88 97 GLU A CA 1
ATOM 783 C C . GLU A 1 97 ? -36.131 -2.714 2.233 1.00 68.88 97 GLU A C 1
ATOM 785 O O . GLU A 1 97 ? -37.294 -2.791 2.633 1.00 68.88 97 GLU A O 1
ATOM 790 N N . MET A 1 98 ? -35.726 -3.288 1.091 1.00 56.62 98 MET A N 1
ATOM 791 C CA . MET A 1 98 ? -36.533 -4.219 0.276 1.00 56.62 98 MET A CA 1
ATOM 792 C C . MET A 1 98 ? -36.377 -5.661 0.754 1.00 56.62 98 MET A C 1
ATOM 794 O O . MET A 1 98 ? -37.394 -6.389 0.705 1.00 56.62 98 MET A O 1
#

Radius of gyration: 19.2 Å; chains: 1; bounding box: 51×28×48 Å

pLDDT: mean 86.1, std 7.17, range [56.62, 97.25]

Foldseek 3Di:
DDPDDDPCCLVPPDAEDDEDDPVPDDDDPDDDDDDDDDFDDPVQRQFACRYYYRDDPDRHGDDPDPVSVVVSVVVVVVVVVQCPDCVNVVVCVVVVVD